Protein AF-A0A945YXT4-F1 (afdb_monomer_lite)

Foldseek 3Di:
DPPPDDDDDDDDDDPVRLVVQQVVCVVVVHPGNVRVVVVVVPDPDDDDDD

pLDDT: mean 80.78, std 13.61, range [42.66, 94.56]

Structure (mmCIF, N/CA/C/O backbone):
data_AF-A0A945YXT4-F1
#
_entry.id   AF-A0A945YXT4-F1
#
loop_
_atom_site.group_PDB
_atom_site.id
_atom_site.type_symbol
_atom_site.label_atom_id
_atom_site.label_alt_id
_atom_site.label_comp_id
_atom_site.label_asym_id
_atom_site.label_entity_id
_atom_site.label_seq_id
_atom_site.pdbx_PDB_ins_code
_atom_site.Cartn_x
_atom_site.Cartn_y
_atom_site.Cartn_z
_atom_site.occupancy
_atom_site.B_iso_or_equiv
_atom_site.auth_seq_id
_atom_site.auth_comp_id
_atom_site.auth_asym_id
_atom_site.auth_atom_id
_atom_site.pdbx_PDB_model_num
ATOM 1 N N . MET A 1 1 ? 13.149 -21.464 -20.945 1.00 42.66 1 MET A N 1
ATOM 2 C CA . MET A 1 1 ? 12.994 -21.072 -19.527 1.00 42.66 1 MET A CA 1
ATOM 3 C C . MET A 1 1 ? 12.843 -19.560 -19.484 1.00 42.66 1 MET A C 1
ATOM 5 O O . MET A 1 1 ? 13.802 -18.875 -19.813 1.00 42.66 1 MET A O 1
ATOM 9 N N . ASN A 1 2 ? 11.653 -19.035 -19.172 1.00 51.00 2 ASN A N 1
ATOM 10 C CA . ASN A 1 2 ? 11.488 -17.597 -18.936 1.00 51.00 2 ASN A CA 1
ATOM 11 C C . ASN A 1 2 ? 12.097 -17.284 -17.569 1.00 51.00 2 ASN A C 1
ATOM 13 O O . ASN A 1 2 ? 11.606 -17.763 -16.551 1.00 51.00 2 ASN A O 1
ATOM 17 N N . THR A 1 3 ? 13.190 -16.529 -17.540 1.00 58.25 3 THR A N 1
ATOM 18 C CA . THR A 1 3 ? 13.765 -16.012 -16.300 1.00 58.25 3 THR A CA 1
ATOM 19 C C . THR A 1 3 ? 12.827 -14.946 -15.748 1.00 58.25 3 THR A C 1
ATOM 21 O O . THR A 1 3 ? 12.770 -13.827 -16.258 1.00 58.25 3 THR A O 1
ATOM 24 N N . GLU A 1 4 ? 12.060 -15.297 -14.717 1.00 66.38 4 GLU A N 1
ATOM 25 C CA . GLU A 1 4 ? 11.320 -14.323 -13.918 1.00 66.38 4 GLU A CA 1
ATOM 26 C C . GLU A 1 4 ? 12.330 -13.330 -13.323 1.00 66.38 4 GLU A C 1
ATOM 28 O O . GLU A 1 4 ? 13.127 -13.664 -12.446 1.00 66.38 4 GLU A O 1
ATOM 33 N N . ARG A 1 5 ? 12.365 -12.104 -13.858 1.00 68.31 5 ARG A N 1
ATOM 34 C CA . ARG A 1 5 ? 13.171 -11.023 -13.287 1.00 68.31 5 ARG A CA 1
ATOM 35 C C . ARG A 1 5 ? 12.429 -10.475 -12.077 1.00 68.31 5 ARG A C 1
ATOM 37 O O . ARG A 1 5 ? 11.504 -9.679 -12.223 1.00 68.31 5 ARG A O 1
ATOM 44 N N . THR A 1 6 ? 12.837 -10.890 -10.885 1.00 72.25 6 THR A N 1
ATOM 45 C CA . THR A 1 6 ? 12.323 -10.319 -9.638 1.00 72.25 6 THR A CA 1
ATOM 46 C C . THR A 1 6 ? 12.815 -8.880 -9.502 1.00 72.25 6 THR A C 1
ATOM 48 O O . THR A 1 6 ? 13.984 -8.638 -9.207 1.00 72.25 6 THR A O 1
ATOM 51 N N . VAL A 1 7 ? 11.926 -7.910 -9.722 1.00 74.38 7 VAL A N 1
ATOM 52 C CA . VAL A 1 7 ? 12.207 -6.490 -9.480 1.00 74.38 7 VAL A CA 1
ATOM 53 C C . VAL A 1 7 ? 11.769 -6.147 -8.061 1.00 74.38 7 VAL A C 1
ATOM 55 O O . VAL A 1 7 ? 10.587 -6.238 -7.726 1.00 74.38 7 VAL A O 1
ATOM 58 N N . ARG A 1 8 ? 12.727 -5.755 -7.219 1.00 78.88 8 ARG A N 1
ATOM 59 C CA . ARG A 1 8 ? 12.458 -5.249 -5.873 1.00 78.88 8 ARG A CA 1
ATOM 60 C C . ARG A 1 8 ? 12.364 -3.726 -5.918 1.00 78.88 8 ARG A C 1
ATOM 62 O O . ARG A 1 8 ? 13.252 -3.071 -6.452 1.00 78.88 8 ARG A O 1
ATOM 69 N N . VAL A 1 9 ? 11.287 -3.180 -5.359 1.00 73.06 9 VAL A N 1
ATOM 70 C CA . VAL A 1 9 ? 11.071 -1.735 -5.230 1.00 73.06 9 VAL A CA 1
ATOM 71 C C . VAL A 1 9 ? 10.950 -1.413 -3.749 1.00 73.06 9 VAL A C 1
ATOM 73 O O . VAL A 1 9 ? 9.995 -1.838 -3.100 1.00 73.06 9 VAL A O 1
ATOM 76 N N . ASP A 1 10 ? 11.917 -0.670 -3.221 1.00 81.88 10 ASP A N 1
ATOM 77 C CA . ASP A 1 10 ? 11.899 -0.163 -1.853 1.00 81.88 10 ASP A CA 1
ATOM 78 C C . ASP A 1 10 ? 11.639 1.354 -1.894 1.00 81.88 10 ASP A C 1
ATOM 80 O O . ASP A 1 10 ? 12.304 2.091 -2.620 1.00 81.88 10 ASP A O 1
ATOM 84 N N . ALA A 1 11 ? 10.665 1.829 -1.115 1.00 81.12 11 ALA A N 1
ATOM 85 C CA . ALA A 1 11 ? 10.329 3.247 -1.001 1.00 81.12 11 ALA A CA 1
ATOM 86 C C . ALA A 1 11 ? 10.297 3.656 0.473 1.00 81.12 11 ALA A C 1
ATOM 88 O O . ALA A 1 11 ? 9.755 2.940 1.319 1.00 81.12 11 ALA A O 1
ATOM 89 N N . ARG A 1 12 ? 10.874 4.818 0.786 1.00 89.50 12 ARG A N 1
ATOM 90 C CA . ARG A 1 12 ? 10.794 5.402 2.128 1.00 89.50 12 ARG A CA 1
ATOM 91 C C . ARG A 1 12 ? 9.539 6.255 2.212 1.00 89.50 12 ARG A C 1
ATOM 93 O O . ARG A 1 12 ? 9.297 7.079 1.341 1.00 89.50 12 ARG A O 1
ATOM 100 N N . LEU A 1 13 ? 8.766 6.042 3.268 1.00 86.06 13 LEU A N 1
ATOM 101 C CA . LEU A 1 13 ? 7.542 6.779 3.549 1.00 86.06 13 LEU A CA 1
ATOM 102 C C . LEU A 1 13 ? 7.640 7.350 4.955 1.00 86.06 13 LEU A C 1
ATOM 104 O O . LEU A 1 13 ? 8.031 6.648 5.894 1.00 86.06 13 LEU A O 1
ATOM 108 N N . THR A 1 14 ? 7.230 8.599 5.115 1.00 94.56 14 THR A N 1
ATOM 109 C CA . THR A 1 14 ? 6.949 9.157 6.434 1.00 94.56 14 THR A CA 1
ATOM 110 C C . THR A 1 14 ? 5.735 8.451 7.060 1.00 94.56 14 THR A C 1
ATOM 112 O O . THR A 1 14 ? 4.900 7.871 6.353 1.00 94.56 14 THR A O 1
ATOM 115 N N . PRO A 1 15 ? 5.563 8.513 8.393 1.00 94.00 15 PRO A N 1
ATOM 116 C CA . PRO A 1 15 ? 4.398 7.916 9.051 1.00 94.00 15 PRO A CA 1
ATOM 117 C C . PRO A 1 15 ? 3.054 8.463 8.538 1.00 94.00 15 PRO A C 1
ATOM 119 O O . PRO A 1 15 ? 2.076 7.716 8.431 1.00 94.00 15 PRO A O 1
ATOM 122 N N . LYS A 1 16 ? 3.011 9.756 8.179 1.00 93.69 16 LYS A N 1
ATOM 123 C CA . LYS A 1 16 ? 1.815 10.412 7.628 1.00 93.69 16 LYS A CA 1
ATOM 124 C C . LYS A 1 16 ? 1.461 9.854 6.249 1.00 93.69 16 LYS A C 1
ATOM 126 O O . LYS A 1 16 ? 0.324 9.432 6.044 1.00 93.69 16 LYS A O 1
ATOM 131 N N . GLU A 1 17 ? 2.436 9.767 5.345 1.00 91.12 17 GLU A N 1
ATOM 132 C CA . GLU A 1 17 ? 2.242 9.199 4.002 1.00 91.12 17 GLU A CA 1
ATOM 133 C C . GLU A 1 17 ? 1.834 7.730 4.073 1.00 91.12 17 GLU A C 1
ATOM 135 O O . GLU A 1 17 ? 0.872 7.321 3.424 1.00 91.12 17 GLU A O 1
ATOM 140 N N . LYS A 1 18 ? 2.501 6.942 4.927 1.00 91.06 18 LYS A N 1
ATOM 141 C CA . LYS A 1 18 ? 2.157 5.532 5.138 1.00 91.06 18 LYS A CA 1
ATOM 142 C C . LYS A 1 18 ? 0.689 5.374 5.530 1.00 91.06 18 LYS A C 1
ATOM 144 O O . LYS A 1 18 ? 0.003 4.512 4.988 1.00 91.06 18 LYS A O 1
ATOM 149 N N . THR A 1 19 ? 0.200 6.213 6.439 1.00 93.50 19 THR A N 1
ATOM 150 C CA . THR A 1 19 ? -1.193 6.167 6.904 1.00 93.50 19 THR A CA 1
ATOM 151 C C . THR A 1 19 ? -2.171 6.558 5.796 1.00 93.50 19 THR A C 1
ATOM 153 O O . THR A 1 19 ? -3.172 5.866 5.595 1.00 93.50 19 THR A O 1
ATOM 156 N N . ALA A 1 20 ? -1.870 7.618 5.041 1.00 91.62 20 ALA A N 1
ATOM 157 C CA . ALA A 1 20 ? -2.6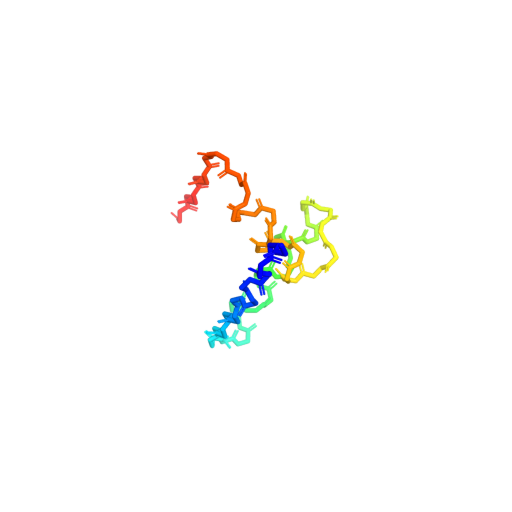98 8.058 3.919 1.00 91.62 20 ALA A CA 1
ATOM 158 C C . ALA A 1 20 ? -2.799 6.982 2.823 1.00 91.62 20 ALA A C 1
ATOM 160 O O . ALA A 1 20 ? -3.903 6.618 2.411 1.00 91.62 20 ALA A O 1
ATOM 161 N N . ILE A 1 21 ? -1.665 6.401 2.419 1.00 90.44 21 ILE A N 1
ATOM 162 C CA . ILE A 1 21 ? -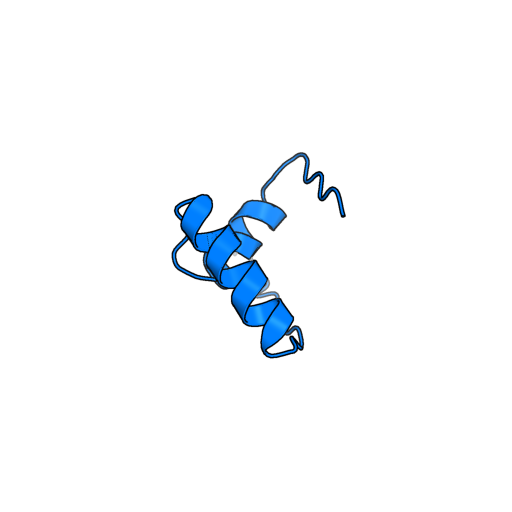1.612 5.340 1.404 1.00 90.44 21 ILE A CA 1
ATOM 163 C C . ILE A 1 21 ? -2.340 4.087 1.894 1.00 90.44 21 ILE A C 1
ATOM 165 O O . ILE A 1 21 ? -3.079 3.473 1.132 1.00 90.44 21 ILE A O 1
ATOM 169 N N . LEU A 1 22 ? -2.184 3.707 3.165 1.00 92.50 22 LEU A N 1
ATOM 170 C CA . LEU A 1 22 ? -2.865 2.535 3.715 1.00 92.50 22 LEU A CA 1
ATOM 171 C C . LEU A 1 22 ? -4.391 2.726 3.751 1.00 92.50 22 LEU A C 1
ATOM 173 O O . LEU A 1 22 ? -5.136 1.790 3.458 1.00 92.50 22 LEU A O 1
ATOM 177 N N . LYS A 1 23 ? -4.865 3.938 4.066 1.00 93.19 23 LYS A N 1
ATOM 178 C CA . LYS A 1 23 ? -6.292 4.285 4.005 1.00 93.19 23 LYS A CA 1
ATOM 179 C C . LYS A 1 23 ? -6.821 4.203 2.570 1.00 93.19 23 LYS A C 1
ATOM 181 O O . LYS A 1 23 ? -7.898 3.650 2.356 1.00 93.19 23 LYS A O 1
ATOM 186 N N . LEU A 1 24 ? -6.053 4.699 1.600 1.00 90.31 24 LEU A N 1
ATOM 187 C CA . LEU A 1 24 ? -6.401 4.630 0.181 1.00 90.31 24 LEU A CA 1
ATOM 188 C C . LEU A 1 24 ? -6.402 3.186 -0.345 1.00 90.31 24 LEU A C 1
ATOM 190 O O . LEU A 1 24 ? -7.326 2.784 -1.041 1.00 90.31 24 LEU A O 1
ATOM 194 N N . ALA A 1 25 ? -5.416 2.377 0.045 1.00 92.06 25 ALA A N 1
ATOM 195 C CA . ALA A 1 25 ? -5.367 0.958 -0.291 1.00 92.06 25 ALA A CA 1
ATOM 196 C C . 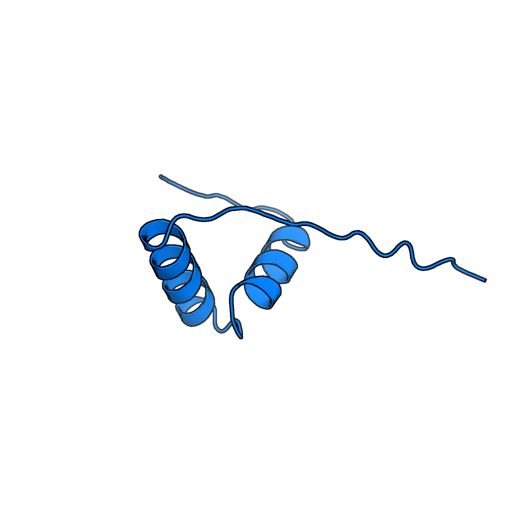ALA A 1 25 ? -6.639 0.238 0.186 1.00 92.06 25 ALA A C 1
ATOM 198 O O . ALA A 1 25 ? -7.292 -0.451 -0.597 1.00 92.06 25 ALA A O 1
ATOM 199 N N . ARG A 1 26 ? -7.049 0.472 1.441 1.00 92.00 26 ARG A N 1
ATOM 200 C CA . ARG A 1 26 ? -8.278 -0.103 2.009 1.00 92.00 26 ARG A CA 1
ATOM 201 C C . ARG A 1 26 ? -9.540 0.357 1.280 1.00 92.00 26 ARG A C 1
ATOM 203 O O . ARG A 1 26 ? -10.404 -0.471 1.017 1.00 92.00 26 ARG A O 1
ATOM 210 N N . SER A 1 27 ? -9.647 1.637 0.911 1.00 91.06 27 SER A N 1
ATOM 211 C CA . SER A 1 27 ? -10.823 2.138 0.177 1.00 91.06 27 SER A CA 1
ATOM 212 C C . SER A 1 27 ? -10.945 1.566 -1.238 1.00 91.06 27 SER A C 1
ATOM 214 O O . SER A 1 27 ? -12.034 1.556 -1.806 1.00 91.06 27 SER A O 1
ATOM 216 N N . LYS A 1 28 ? -9.843 1.057 -1.798 1.00 87.81 28 LYS A N 1
ATOM 217 C CA . LYS A 1 28 ? -9.804 0.333 -3.075 1.00 87.81 28 LYS A CA 1
ATOM 218 C C . LYS A 1 28 ? -9.846 -1.192 -2.910 1.00 87.81 28 LYS A C 1
ATOM 220 O O . LYS A 1 28 ? -9.591 -1.900 -3.877 1.00 87.81 28 LYS A O 1
ATOM 225 N N . GLY A 1 29 ? -10.140 -1.700 -1.708 1.00 90.94 29 GLY A N 1
ATOM 226 C CA . GLY A 1 29 ? -10.238 -3.138 -1.425 1.00 90.94 29 GLY A CA 1
ATOM 227 C C . GLY A 1 29 ? -8.900 -3.885 -1.470 1.00 90.94 29 GLY A C 1
ATOM 228 O O . GLY A 1 29 ? -8.881 -5.099 -1.630 1.00 90.94 29 GLY A O 1
ATOM 229 N N . CYS A 1 30 ? -7.774 -3.175 -1.368 1.00 92.25 30 CYS A N 1
ATOM 230 C CA . CYS A 1 30 ? -6.445 -3.776 -1.421 1.00 92.25 30 CYS A CA 1
ATOM 231 C C . CYS A 1 30 ? -5.959 -4.189 -0.025 1.00 92.25 30 CYS A C 1
ATOM 233 O O . CYS A 1 30 ? -6.019 -3.409 0.932 1.00 92.25 30 CYS A O 1
ATOM 235 N N . GLU A 1 31 ? -5.370 -5.381 0.069 1.00 88.94 31 GLU A N 1
ATOM 236 C CA . GLU A 1 31 ? -4.725 -5.889 1.284 1.00 88.94 31 GLU A CA 1
ATOM 237 C C . GLU A 1 31 ? -3.333 -5.268 1.473 1.00 88.94 31 GLU A C 1
ATOM 239 O O . GLU A 1 31 ? -2.284 -5.857 1.207 1.00 88.94 31 GLU A O 1
ATOM 244 N N . GLY A 1 32 ? -3.330 -4.012 1.913 1.00 88.94 32 GLY A N 1
ATOM 245 C CA . GLY A 1 32 ? -2.114 -3.268 2.219 1.00 88.94 32 GLY A CA 1
ATOM 246 C C . GLY A 1 32 ? -1.451 -2.603 1.010 1.00 88.94 32 GLY A C 1
ATOM 247 O O . GLY A 1 32 ? -1.946 -2.609 -0.119 1.00 88.94 32 GLY A O 1
ATOM 248 N N . ILE A 1 33 ? -0.306 -1.972 1.280 1.00 89.12 33 ILE A N 1
ATOM 249 C CA . ILE A 1 33 ? 0.366 -1.063 0.338 1.00 89.12 33 ILE A CA 1
ATOM 250 C C . ILE A 1 33 ? 0.898 -1.823 -0.876 1.00 89.12 33 ILE A C 1
ATOM 252 O O . ILE A 1 33 ? 0.758 -1.355 -1.997 1.00 89.12 33 ILE A O 1
ATOM 256 N N . THR A 1 34 ? 1.467 -3.013 -0.688 1.00 88.19 34 THR A N 1
ATOM 257 C CA . THR A 1 34 ? 2.039 -3.789 -1.796 1.00 88.19 34 THR A CA 1
ATOM 258 C C . THR A 1 34 ? 0.977 -4.225 -2.801 1.00 88.19 34 THR A C 1
ATOM 260 O O . THR A 1 34 ? 1.204 -4.123 -4.004 1.00 88.19 34 THR A O 1
ATOM 263 N N . ALA A 1 35 ? -0.189 -4.684 -2.333 1.00 87.75 35 ALA A N 1
ATOM 264 C CA . ALA A 1 35 ? -1.304 -5.034 -3.211 1.00 87.75 35 ALA A CA 1
ATOM 265 C C . ALA A 1 35 ? -1.790 -3.806 -3.993 1.00 87.75 35 ALA A C 1
ATOM 267 O O . ALA A 1 35 ? -1.974 -3.872 -5.208 1.00 87.75 35 ALA A O 1
ATOM 268 N N . PHE A 1 36 ? -1.891 -2.666 -3.308 1.00 90.25 36 PHE A N 1
ATOM 269 C CA . PHE A 1 36 ? -2.261 -1.401 -3.926 1.00 90.25 36 PHE A CA 1
ATOM 270 C C . PHE A 1 36 ? -1.244 -0.941 -4.984 1.00 90.25 36 PHE A C 1
ATOM 272 O O . PHE A 1 36 ? -1.627 -0.612 -6.103 1.00 90.25 36 PHE A O 1
ATOM 279 N N . LEU A 1 37 ? 0.058 -1.006 -4.697 1.00 86.56 37 LEU A N 1
ATOM 280 C CA . LEU A 1 37 ? 1.110 -0.670 -5.662 1.00 86.56 37 LEU A CA 1
ATOM 281 C C . LEU A 1 37 ? 1.113 -1.615 -6.869 1.00 86.56 37 LEU A C 1
ATOM 283 O O . LEU A 1 37 ? 1.287 -1.158 -7.996 1.00 86.56 37 LEU A O 1
ATOM 287 N N . LYS A 1 38 ? 0.873 -2.917 -6.666 1.00 85.94 38 LYS A N 1
ATOM 288 C CA . LYS A 1 38 ? 0.722 -3.883 -7.769 1.00 85.94 38 LYS A CA 1
ATOM 289 C C . LYS A 1 38 ? -0.470 -3.543 -8.661 1.00 85.94 38 LYS A C 1
ATOM 291 O O . LYS A 1 38 ? -0.362 -3.670 -9.879 1.00 85.94 38 LYS A O 1
ATOM 296 N N . LEU A 1 39 ? -1.587 -3.119 -8.069 1.00 85.56 39 LEU A N 1
ATOM 297 C CA . LEU A 1 39 ? -2.758 -2.666 -8.815 1.00 85.56 39 LEU A CA 1
ATOM 298 C C . LEU A 1 39 ? -2.419 -1.428 -9.653 1.00 85.56 39 LEU A C 1
ATOM 300 O O . LEU A 1 39 ? -2.685 -1.422 -10.852 1.00 85.56 39 LEU A O 1
ATOM 304 N N . LEU A 1 40 ? -1.783 -0.422 -9.047 1.00 84.56 40 LEU A N 1
ATOM 305 C CA . LEU A 1 40 ? -1.369 0.801 -9.741 1.00 84.56 40 LEU A CA 1
ATOM 306 C C . LEU A 1 40 ? -0.372 0.520 -10.871 1.00 84.56 40 LEU A C 1
ATOM 308 O O . LEU A 1 40 ? -0.531 1.051 -11.963 1.00 84.56 40 LEU A O 1
ATOM 312 N N . ALA A 1 41 ? 0.606 -0.359 -10.651 1.00 82.44 41 ALA A N 1
ATOM 313 C CA . ALA A 1 41 ? 1.586 -0.735 -11.669 1.00 82.44 41 ALA A CA 1
ATOM 314 C C . ALA A 1 41 ? 0.957 -1.454 -12.876 1.00 82.44 41 ALA A C 1
ATOM 316 O O . ALA A 1 41 ? 1.489 -1.389 -13.981 1.00 82.44 41 ALA A O 1
ATOM 317 N N . LYS A 1 42 ? -0.173 -2.146 -12.676 1.00 82.44 42 LYS A N 1
ATOM 318 C CA . LYS A 1 42 ? -0.9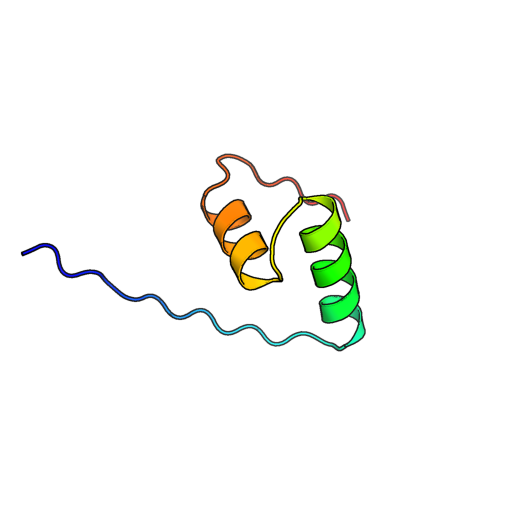41 -2.801 -13.748 1.00 82.44 42 LYS A CA 1
ATOM 319 C C . LYS A 1 42 ? -2.012 -1.899 -14.364 1.00 82.44 42 LYS A C 1
ATOM 321 O O . LYS A 1 42 ? -2.598 -2.266 -15.384 1.00 82.44 42 LYS A O 1
ATOM 326 N N . ALA A 1 43 ? -2.315 -0.758 -13.753 1.00 82.44 43 ALA A N 1
ATOM 327 C CA . ALA A 1 43 ? -3.354 0.132 -14.237 1.00 82.44 43 ALA A CA 1
ATOM 328 C C . ALA A 1 43 ? -2.879 0.846 -15.509 1.00 82.44 43 ALA A C 1
ATOM 330 O O . ALA A 1 43 ? -1.823 1.469 -15.535 1.00 82.44 43 ALA A O 1
ATOM 331 N N . LYS A 1 44 ? -3.692 0.793 -16.572 1.00 71.31 44 LYS A N 1
ATOM 332 C CA . LYS A 1 44 ? -3.385 1.465 -17.849 1.00 71.31 44 LYS A CA 1
ATOM 333 C C . LYS A 1 44 ? -3.329 2.991 -17.723 1.00 71.31 44 LYS A C 1
ATOM 335 O O . LYS A 1 44 ? -2.694 3.648 -18.538 1.00 71.31 44 LYS A O 1
ATOM 340 N N . LYS A 1 45 ? -4.024 3.549 -16.728 1.00 69.56 45 LYS A N 1
ATOM 341 C CA . LYS A 1 45 ? -4.040 4.976 -16.420 1.00 69.56 45 LYS A CA 1
ATOM 342 C C . LYS A 1 45 ? -4.145 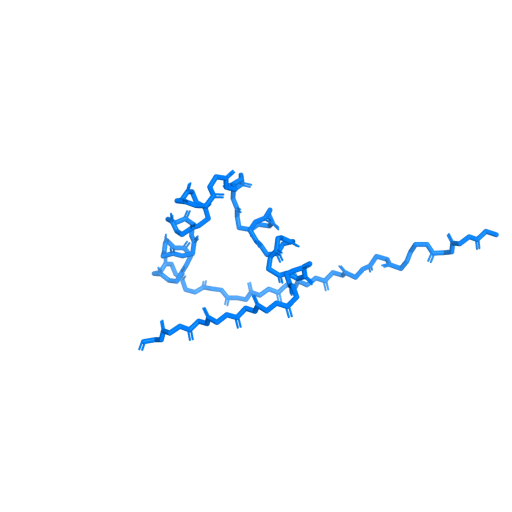5.150 -14.911 1.00 69.56 45 LYS A C 1
ATOM 344 O O . LYS A 1 45 ? -5.094 4.665 -14.299 1.00 69.56 45 LYS A O 1
ATOM 349 N N . VAL A 1 46 ? -3.176 5.848 -14.333 1.00 67.00 46 VAL A N 1
ATOM 350 C CA . VAL A 1 46 ? -3.200 6.284 -12.937 1.00 67.00 46 VAL A CA 1
ATOM 351 C C . VAL A 1 46 ? -3.274 7.806 -12.956 1.00 67.00 46 VAL A C 1
ATOM 353 O O . VAL A 1 46 ? -2.352 8.456 -13.436 1.00 67.00 46 VAL A O 1
ATOM 356 N N . GLN A 1 47 ? -4.384 8.368 -12.480 1.00 61.66 47 GLN A N 1
ATOM 357 C CA . GLN A 1 47 ? -4.538 9.808 -12.275 1.00 61.66 47 GLN A CA 1
ATOM 358 C C . GLN A 1 47 ? -4.550 10.048 -10.766 1.00 61.66 47 GLN A C 1
ATOM 360 O O . GLN A 1 47 ? -5.458 9.593 -10.071 1.00 61.66 47 GLN A O 1
ATOM 365 N N . ILE A 1 48 ? -3.488 10.677 -10.265 1.00 59.78 48 ILE A N 1
ATOM 366 C CA . ILE A 1 48 ? -3.386 11.131 -8.878 1.00 59.78 48 ILE A CA 1
ATOM 367 C C . ILE A 1 48 ? -3.612 12.636 -8.927 1.00 59.78 48 ILE A C 1
ATOM 369 O O . ILE A 1 48 ? -2.762 13.364 -9.430 1.00 59.78 48 ILE A O 1
ATOM 373 N N . GLU A 1 49 ? -4.773 13.080 -8.460 1.00 56.12 49 GLU A N 1
ATOM 374 C CA . GLU A 1 49 ? -5.043 14.498 -8.230 1.00 56.12 49 GLU A CA 1
ATOM 375 C C . GLU A 1 49 ? -4.613 14.814 -6.796 1.00 56.12 49 GLU A C 1
ATOM 377 O O . GLU A 1 49 ? -4.996 14.101 -5.863 1.00 56.12 49 GLU A O 1
ATOM 382 N N . ILE A 1 50 ? -3.721 15.800 -6.666 1.00 44.56 50 ILE A N 1
ATOM 383 C CA . ILE A 1 50 ? -3.132 16.266 -5.404 1.00 44.56 50 ILE A CA 1
ATOM 384 C C . ILE A 1 50 ? -3.952 17.443 -4.892 1.00 44.56 50 ILE A C 1
ATOM 386 O O . ILE A 1 50 ? -4.222 18.347 -5.713 1.00 44.56 50 ILE A O 1
#

Sequence (50 aa):
MNTERTVRVDARLTPKEKTAILKLARSKGCEGITAFLKLLAKAKKVQIEI

Radius of gyration: 13.05 Å; chains: 1; bounding box: 25×37×29 Å

Secondary structure (DSSP, 8-state):
--------------HHHHHHHHHHHHHTT-SHHHHHH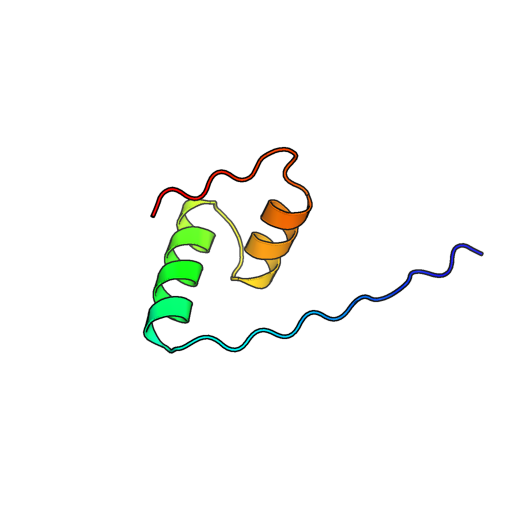HHHHH-S------